Protein AF-A0A975GWV3-F1 (afdb_monomer_lite)

Foldseek 3Di:
DVVVVVVVVVVVPPPPQADFPDWDDDDPLEFKTKTKDAADPVCRVVNQVSLADDPPDPFDKDWDDDPQKIKIHTPPDDVQAKIKIFGDPPDDPFQRMIMIMGGDPVGDDHPVVVNVVVRCCRGPCVNPDPPPDPDDD

Structure (mmCIF, N/CA/C/O backbone):
data_AF-A0A975GWV3-F1
#
_entry.id   AF-A0A975GWV3-F1
#
loop_
_atom_site.group_PDB
_atom_site.id
_atom_site.type_symbol
_atom_site.label_atom_id
_atom_site.label_alt_id
_atom_site.label_comp_id
_atom_site.label_asym_id
_atom_site.label_entity_id
_atom_site.label_seq_id
_atom_site.pdbx_PDB_ins_code
_atom_site.Cartn_x
_atom_site.Cartn_y
_atom_site.Cartn_z
_atom_site.occupancy
_atom_site.B_iso_or_equiv
_atom_site.auth_seq_id
_atom_site.auth_comp_id
_atom_site.auth_asym_id
_atom_site.auth_atom_id
_atom_site.pdbx_PDB_model_num
ATOM 1 N N . MET A 1 1 ? 39.946 5.987 23.280 1.00 47.88 1 MET A N 1
ATOM 2 C CA . MET A 1 1 ? 39.033 6.821 22.460 1.00 47.88 1 MET A CA 1
ATOM 3 C C . MET A 1 1 ? 38.425 6.102 21.242 1.00 47.88 1 MET A C 1
ATOM 5 O O . MET A 1 1 ? 37.763 6.759 20.458 1.00 47.88 1 MET A O 1
ATOM 9 N N . ALA A 1 2 ? 38.559 4.776 21.079 1.00 52.19 2 ALA A N 1
ATOM 10 C CA . ALA A 1 2 ? 37.957 4.058 19.939 1.00 52.19 2 ALA A CA 1
ATOM 11 C C . ALA A 1 2 ? 36.509 3.574 20.186 1.00 52.19 2 ALA A C 1
ATOM 13 O O . ALA A 1 2 ? 35.741 3.410 19.246 1.00 52.19 2 ALA A O 1
ATOM 14 N N . VAL A 1 3 ? 36.108 3.395 21.452 1.00 52.09 3 VAL A N 1
ATOM 15 C CA . VAL A 1 3 ? 34.786 2.841 21.818 1.00 52.09 3 VAL A CA 1
ATOM 16 C C . VAL A 1 3 ? 33.637 3.821 21.537 1.00 52.09 3 VAL A C 1
ATOM 18 O O . VAL A 1 3 ? 32.554 3.408 21.138 1.00 52.09 3 VAL A O 1
ATOM 21 N N . LEU A 1 4 ? 33.883 5.129 21.662 1.00 52.75 4 LEU A N 1
ATOM 22 C CA . LEU A 1 4 ? 32.883 6.167 21.377 1.00 52.75 4 LEU A CA 1
ATOM 23 C C . LEU A 1 4 ? 32.589 6.318 19.874 1.00 52.75 4 LEU A C 1
ATOM 25 O O . LEU A 1 4 ? 31.480 6.697 19.513 1.00 52.75 4 LEU A O 1
ATOM 29 N N . LEU A 1 5 ? 33.543 5.974 18.999 1.00 48.47 5 LEU A N 1
ATOM 30 C CA . LEU A 1 5 ? 33.342 6.038 17.548 1.00 48.47 5 LEU A CA 1
ATOM 31 C C . LEU A 1 5 ? 32.459 4.885 17.041 1.00 48.47 5 LEU A C 1
ATOM 33 O O . LEU A 1 5 ? 31.638 5.087 16.154 1.00 48.47 5 LEU A O 1
ATOM 37 N N . ALA A 1 6 ? 32.577 3.693 17.637 1.00 52.47 6 ALA A N 1
ATOM 38 C CA . ALA A 1 6 ? 31.759 2.536 17.269 1.00 52.47 6 ALA A CA 1
ATOM 39 C C . ALA A 1 6 ? 30.277 2.709 17.660 1.00 52.47 6 ALA A C 1
ATOM 41 O O . ALA A 1 6 ? 29.397 2.320 16.895 1.00 52.47 6 ALA A O 1
ATOM 42 N N . LEU A 1 7 ? 29.987 3.357 18.798 1.00 50.09 7 LEU A N 1
ATOM 43 C CA . LEU A 1 7 ? 28.607 3.694 19.179 1.00 50.09 7 LEU A CA 1
ATOM 44 C C . LEU A 1 7 ? 27.982 4.758 18.261 1.00 50.09 7 LEU A C 1
ATOM 46 O O . LEU A 1 7 ? 26.783 4.709 18.000 1.00 50.09 7 LEU A O 1
ATOM 50 N N . ALA A 1 8 ? 28.781 5.697 17.743 1.00 52.84 8 ALA A N 1
ATOM 51 C CA . ALA A 1 8 ? 28.288 6.728 16.834 1.00 52.84 8 ALA A CA 1
ATOM 52 C C . ALA A 1 8 ? 27.882 6.154 15.464 1.00 52.84 8 ALA A C 1
ATOM 54 O O . ALA A 1 8 ? 26.867 6.574 14.913 1.00 52.84 8 ALA A O 1
ATOM 55 N N . LEU A 1 9 ? 28.608 5.157 14.937 1.00 52.44 9 LEU A N 1
ATOM 56 C CA . LEU A 1 9 ? 28.224 4.490 13.683 1.00 52.44 9 LEU A CA 1
ATOM 57 C C . LEU A 1 9 ? 26.983 3.593 13.831 1.00 52.44 9 LEU A C 1
ATOM 59 O O . LEU A 1 9 ? 26.222 3.468 12.875 1.00 52.44 9 LEU A O 1
ATOM 63 N N . ALA A 1 10 ? 26.738 3.015 15.010 1.00 51.34 10 ALA A N 1
ATOM 64 C CA . ALA A 1 10 ? 25.547 2.197 15.254 1.00 51.34 10 ALA A CA 1
ATOM 65 C C . ALA A 1 10 ? 24.245 3.026 15.294 1.00 51.34 10 ALA A C 1
ATOM 67 O O . ALA A 1 10 ? 23.190 2.531 14.909 1.00 51.34 10 ALA A O 1
ATOM 68 N N . LEU A 1 11 ? 24.312 4.304 15.689 1.00 48.34 11 LEU A N 1
ATOM 69 C CA . LEU A 1 11 ? 23.158 5.220 15.698 1.00 48.34 11 LEU A CA 1
ATOM 70 C C . LEU A 1 11 ? 22.809 5.782 14.304 1.00 48.34 11 LEU A C 1
ATOM 72 O O . LEU A 1 11 ? 21.698 6.266 14.098 1.00 48.34 11 LEU A O 1
ATOM 76 N N . LEU A 1 12 ? 23.727 5.690 13.336 1.00 47.69 12 LEU A N 1
ATOM 77 C CA . LEU A 1 12 ? 23.513 6.087 11.935 1.00 47.69 12 LEU A CA 1
ATOM 78 C C . LEU A 1 12 ? 22.861 4.987 11.082 1.00 47.69 12 LEU A C 1
ATOM 80 O O . LEU A 1 12 ? 22.485 5.249 9.943 1.00 47.69 12 LEU A O 1
ATOM 84 N N . GLN A 1 13 ? 22.691 3.775 11.621 1.00 46.47 13 GLN A N 1
ATOM 85 C CA . GLN A 1 13 ? 21.967 2.684 10.958 1.00 46.47 13 GLN A CA 1
ATOM 86 C C . GLN A 1 13 ? 20.469 2.680 11.270 1.0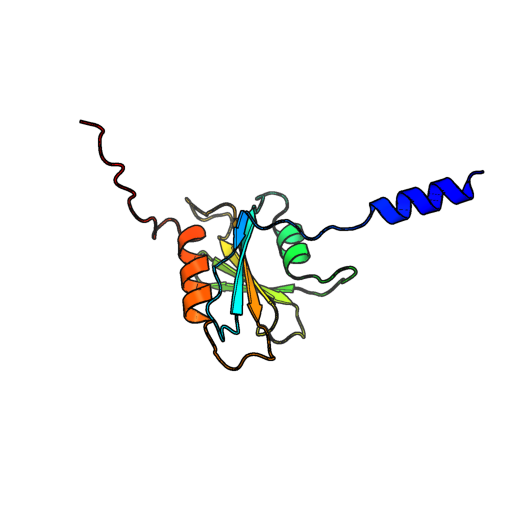0 46.47 13 GLN A C 1
ATOM 88 O O . GLN A 1 13 ? 19.799 1.671 11.052 1.00 46.47 13 GLN A O 1
ATOM 93 N N . SER A 1 14 ? 19.932 3.800 11.765 1.00 44.97 14 SER A N 1
ATOM 94 C CA . SER A 1 14 ? 18.489 3.994 11.828 1.00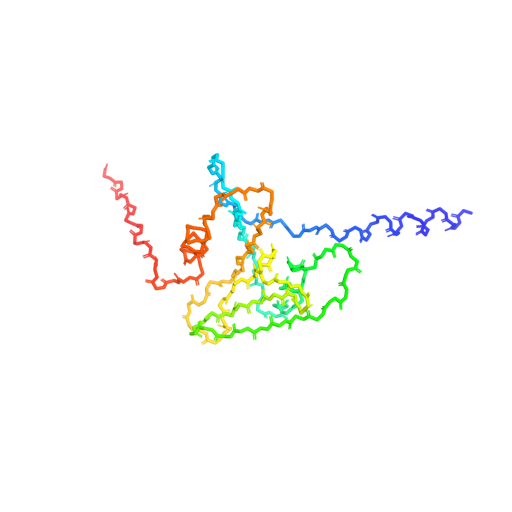 44.97 14 SER A CA 1
ATOM 95 C C . SER A 1 14 ? 17.948 3.833 10.408 1.00 44.97 14 SER A C 1
ATOM 97 O O . SER A 1 14 ? 18.173 4.680 9.540 1.00 44.97 14 SER A O 1
ATOM 99 N N . THR A 1 15 ? 17.326 2.685 10.138 1.00 54.88 15 THR A N 1
ATOM 100 C CA . THR A 1 15 ? 16.677 2.371 8.865 1.00 54.88 15 THR A CA 1
ATOM 101 C C . THR A 1 15 ? 15.393 3.177 8.817 1.00 54.88 15 THR A C 1
ATOM 103 O O . THR A 1 15 ? 14.295 2.642 8.934 1.00 54.88 15 THR A O 1
ATOM 106 N N . ALA A 1 16 ? 15.553 4.499 8.701 1.00 59.97 16 ALA A N 1
ATOM 107 C CA . ALA A 1 16 ? 14.455 5.435 8.626 1.00 59.97 16 ALA A CA 1
ATOM 108 C C . ALA A 1 16 ? 13.474 4.907 7.583 1.00 59.97 16 ALA A C 1
ATOM 110 O O . ALA A 1 16 ? 13.860 4.607 6.444 1.00 59.97 16 ALA A O 1
ATOM 111 N N . ARG A 1 17 ? 12.224 4.709 8.012 1.00 66.31 17 ARG A N 1
ATOM 112 C CA . ARG A 1 17 ? 11.169 4.231 7.124 1.00 66.31 17 ARG A CA 1
ATOM 113 C C . ARG A 1 17 ? 11.160 5.110 5.873 1.00 66.31 17 ARG A C 1
ATOM 115 O O . ARG A 1 17 ? 11.325 6.327 5.999 1.00 66.31 17 ARG A O 1
ATOM 122 N N . PRO A 1 18 ? 11.004 4.515 4.680 1.00 78.94 18 PRO A N 1
ATOM 123 C CA . PRO A 1 18 ? 10.948 5.293 3.455 1.00 78.94 18 PRO A CA 1
ATOM 124 C C . PRO A 1 18 ? 9.851 6.356 3.581 1.00 78.94 18 PRO A C 1
ATOM 126 O O . PRO A 1 18 ? 8.822 6.116 4.208 1.00 78.94 18 PRO A O 1
ATOM 129 N N . THR A 1 19 ? 10.084 7.538 3.013 1.00 86.06 19 THR A N 1
ATOM 130 C CA . THR A 1 19 ? 9.103 8.629 3.025 1.00 86.06 19 THR A CA 1
ATOM 131 C C . THR A 1 19 ? 8.104 8.430 1.885 1.00 86.06 19 THR A C 1
ATOM 133 O O . THR A 1 19 ? 8.537 8.202 0.748 1.00 86.06 19 THR A O 1
ATOM 136 N N . PRO A 1 20 ? 6.787 8.520 2.139 1.00 91.75 20 PRO A N 1
ATOM 137 C CA . PRO A 1 20 ? 5.800 8.453 1.071 1.00 91.75 20 PRO A CA 1
ATOM 138 C C . PRO A 1 20 ? 5.886 9.686 0.161 1.00 91.75 20 PRO A C 1
ATOM 140 O O . PRO A 1 20 ? 6.145 10.798 0.617 1.00 91.75 20 PRO A O 1
ATOM 143 N N . LEU A 1 21 ? 5.642 9.491 -1.137 1.00 89.88 21 LEU A N 1
ATOM 144 C CA . LEU A 1 21 ? 5.438 10.570 -2.111 1.00 89.88 21 LEU A CA 1
ATOM 145 C C . LEU A 1 21 ? 4.118 11.289 -1.848 1.00 89.88 21 LEU A C 1
ATOM 147 O O . LEU A 1 21 ? 4.045 12.513 -1.895 1.00 89.88 21 LEU A O 1
ATOM 151 N N . PHE A 1 22 ? 3.077 10.500 -1.587 1.00 91.94 22 PHE A N 1
ATOM 152 C CA . PHE A 1 22 ? 1.734 10.978 -1.308 1.00 91.94 22 PHE A CA 1
ATOM 153 C C . PHE A 1 22 ? 1.104 10.116 -0.226 1.00 91.94 22 PHE A C 1
ATOM 155 O O . PHE A 1 22 ? 1.337 8.908 -0.160 1.00 91.94 22 PHE A O 1
ATOM 162 N N . THR A 1 23 ? 0.250 10.739 0.571 1.00 94.81 23 THR A N 1
ATOM 163 C CA . THR A 1 23 ? -0.550 10.075 1.595 1.00 94.81 23 THR A CA 1
ATOM 164 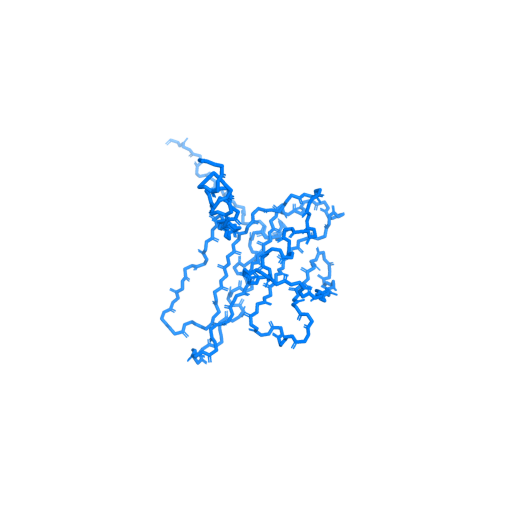C C . THR A 1 23 ? -2.009 10.399 1.328 1.00 94.81 23 THR A C 1
ATOM 166 O O . THR A 1 23 ? -2.351 11.551 1.048 1.00 94.81 23 THR A O 1
ATOM 169 N N . MET A 1 24 ? -2.872 9.388 1.390 1.00 95.00 24 MET A N 1
ATOM 170 C CA . MET A 1 24 ? -4.312 9.588 1.303 1.00 95.00 24 MET A CA 1
ATOM 171 C C . MET A 1 24 ? -4.776 10.453 2.476 1.00 95.00 24 MET A C 1
ATOM 173 O O . MET A 1 24 ? -4.459 10.168 3.631 1.00 95.00 24 MET A O 1
ATOM 177 N N . THR A 1 25 ? -5.546 11.502 2.194 1.00 95.44 25 THR A N 1
ATOM 178 C CA . THR A 1 25 ? -6.208 12.280 3.243 1.00 95.44 25 THR A CA 1
ATOM 179 C C . THR A 1 25 ? -7.220 11.395 3.965 1.00 95.44 25 THR A C 1
ATOM 181 O O . THR A 1 25 ? -8.113 10.838 3.328 1.00 95.44 25 THR A O 1
ATOM 184 N N . LEU A 1 26 ? -7.066 11.261 5.282 1.00 91.69 26 LEU A N 1
ATOM 185 C CA . LEU A 1 26 ? -7.988 10.501 6.122 1.00 91.69 26 LEU A CA 1
ATOM 186 C C . LEU A 1 26 ? -9.217 11.336 6.472 1.00 91.69 26 LEU A C 1
ATOM 188 O O . LEU A 1 26 ? -9.111 12.528 6.770 1.00 91.69 26 LEU A O 1
ATOM 192 N N . GLU A 1 27 ? -10.370 10.681 6.491 1.00 91.56 27 GLU A N 1
ATOM 193 C CA . GLU A 1 27 ? -11.599 11.228 7.054 1.00 91.56 27 GLU A CA 1
ATOM 194 C C . GLU A 1 27 ? -11.810 10.722 8.492 1.00 91.56 27 GLU A C 1
ATOM 196 O O . GLU A 1 27 ? -11.299 9.660 8.866 1.00 91.56 27 GLU A O 1
ATOM 201 N N . PRO A 1 28 ? -12.555 11.464 9.334 1.00 89.50 28 PRO A N 1
ATOM 202 C CA . PRO A 1 28 ? -12.865 11.016 10.684 1.00 89.50 28 PRO A CA 1
ATOM 203 C C . PRO A 1 28 ? -13.521 9.630 10.694 1.00 89.50 28 PRO A C 1
ATOM 205 O O . PRO A 1 28 ? -14.578 9.426 10.103 1.00 89.50 28 PRO A O 1
ATOM 208 N N . GLY A 1 29 ? -12.904 8.698 11.421 1.00 86.44 29 GLY A N 1
ATOM 209 C CA . GLY A 1 29 ? -13.391 7.329 11.579 1.00 86.44 29 GLY A CA 1
ATOM 210 C C . GLY A 1 29 ? -12.805 6.318 10.595 1.00 86.44 29 GLY A C 1
ATOM 211 O O . GLY A 1 29 ? -13.115 5.137 10.743 1.00 86.44 29 GLY A O 1
ATOM 212 N N . ASP A 1 30 ? -11.967 6.741 9.644 1.00 91.81 30 ASP A N 1
ATOM 213 C CA . ASP A 1 30 ? -11.247 5.841 8.739 1.00 91.81 30 ASP A CA 1
ATOM 214 C C . ASP A 1 30 ? -10.369 4.841 9.483 1.00 91.81 30 ASP A C 1
ATOM 216 O O . ASP A 1 30 ? -9.538 5.226 10.304 1.00 91.81 30 ASP A O 1
ATOM 220 N N . GLY A 1 31 ? -10.505 3.561 9.136 1.00 92.19 31 GLY A N 1
ATOM 221 C CA . GLY A 1 31 ? -9.678 2.485 9.674 1.00 92.19 31 GLY A CA 1
ATOM 222 C C . GLY A 1 31 ? -8.534 2.041 8.774 1.00 92.19 31 GLY A C 1
ATOM 223 O O . GLY A 1 31 ? -7.752 1.195 9.186 1.00 92.19 31 GLY A O 1
ATOM 224 N N . VAL A 1 32 ? -8.408 2.571 7.558 1.00 93.38 32 VAL A N 1
ATOM 225 C CA . VAL A 1 32 ? -7.369 2.198 6.592 1.00 93.38 32 VAL A CA 1
ATOM 226 C C . VAL A 1 32 ? -6.707 3.450 6.030 1.00 93.38 32 VAL A C 1
ATOM 228 O O . VAL A 1 32 ? -7.356 4.287 5.402 1.00 93.38 32 VAL A O 1
ATOM 231 N N . ALA A 1 33 ? -5.393 3.545 6.219 1.00 93.94 33 ALA A N 1
ATOM 232 C CA . ALA A 1 33 ? -4.537 4.536 5.582 1.00 93.94 33 ALA A CA 1
ATOM 233 C C . ALA A 1 33 ? -3.903 3.970 4.308 1.00 93.94 33 ALA A C 1
ATOM 235 O O . ALA A 1 33 ? -3.648 2.767 4.217 1.00 93.94 33 ALA A O 1
ATOM 236 N N . ALA A 1 34 ? -3.622 4.850 3.346 1.00 95.50 34 ALA A N 1
ATOM 237 C CA . ALA A 1 34 ? -2.926 4.517 2.109 1.00 95.50 34 ALA A CA 1
ATOM 238 C C . ALA A 1 34 ? -1.793 5.513 1.842 1.00 95.50 34 ALA A C 1
ATOM 240 O O . ALA A 1 34 ? -1.962 6.726 1.987 1.00 95.50 34 ALA A O 1
ATOM 241 N N . GLU A 1 35 ? -0.639 4.993 1.443 1.00 95.31 35 GLU A N 1
ATOM 242 C CA . GLU A 1 35 ? 0.592 5.752 1.235 1.00 95.31 35 GLU A CA 1
ATOM 243 C C . GLU A 1 35 ? 1.281 5.276 -0.049 1.00 95.31 35 GLU A C 1
ATOM 245 O O . GLU A 1 35 ? 1.457 4.075 -0.247 1.00 95.31 35 GLU A O 1
ATOM 250 N N . LEU A 1 36 ? 1.685 6.199 -0.923 1.00 93.31 36 LEU A N 1
ATOM 251 C CA . LEU A 1 36 ? 2.386 5.886 -2.168 1.00 93.31 36 LEU A CA 1
ATOM 252 C C . LEU A 1 36 ? 3.892 6.071 -1.996 1.00 93.31 36 LEU A C 1
ATOM 254 O O . LEU A 1 36 ? 4.342 7.134 -1.583 1.00 93.31 36 LEU A O 1
ATOM 258 N N . PHE A 1 37 ? 4.676 5.085 -2.412 1.00 91.94 37 PHE A N 1
ATOM 259 C CA . PHE A 1 37 ? 6.136 5.091 -2.355 1.00 91.94 37 PHE A CA 1
ATOM 260 C C . PHE A 1 37 ? 6.748 4.923 -3.745 1.00 91.94 37 PHE A C 1
ATOM 262 O O . PHE A 1 37 ? 6.160 4.239 -4.588 1.00 91.94 37 PHE A O 1
ATOM 269 N N . PRO A 1 38 ? 7.942 5.491 -3.997 1.00 87.94 38 PRO A N 1
ATOM 270 C CA . PRO A 1 38 ? 8.672 5.220 -5.224 1.00 87.94 38 PRO A CA 1
ATOM 271 C C . PRO A 1 38 ? 9.229 3.792 -5.193 1.00 87.94 38 PRO A C 1
ATOM 273 O O . PRO A 1 38 ? 9.834 3.366 -4.207 1.00 87.94 38 PRO A O 1
ATOM 276 N N . LEU A 1 39 ? 9.075 3.068 -6.297 1.00 85.12 39 LEU A N 1
ATOM 277 C CA . LEU A 1 39 ? 9.521 1.690 -6.450 1.00 85.12 39 LEU A CA 1
ATOM 278 C C . LEU A 1 39 ? 10.488 1.579 -7.628 1.00 85.12 39 LEU A C 1
ATOM 280 O O . LEU A 1 39 ? 10.114 1.719 -8.794 1.00 85.12 39 LEU A O 1
ATOM 284 N N . LYS A 1 40 ? 11.753 1.319 -7.313 1.00 82.69 40 LYS A N 1
ATOM 285 C CA . LYS A 1 40 ? 12.814 1.106 -8.291 1.00 82.69 40 LYS A CA 1
ATOM 286 C C . LYS A 1 40 ? 12.691 -0.311 -8.859 1.00 82.69 40 LYS A C 1
ATOM 288 O O . LYS A 1 40 ? 12.523 -1.256 -8.086 1.00 82.69 40 LYS A O 1
ATOM 293 N N . PRO A 1 41 ? 12.785 -0.496 -10.187 1.00 76.81 41 PRO A N 1
ATOM 294 C CA . PRO A 1 41 ? 12.730 -1.825 -10.793 1.00 76.81 41 PRO A CA 1
ATOM 295 C C . PRO A 1 41 ? 13.790 -2.783 -10.236 1.00 76.81 41 PRO A C 1
ATOM 297 O O . PRO A 1 41 ? 13.452 -3.910 -9.884 1.00 76.81 41 PRO A O 1
ATOM 300 N N . ASP A 1 42 ? 15.022 -2.297 -10.073 1.00 79.69 42 ASP A N 1
ATOM 301 C CA . ASP A 1 42 ? 16.190 -3.127 -9.742 1.00 79.69 42 ASP A CA 1
ATOM 302 C C . ASP A 1 42 ? 16.239 -3.589 -8.277 1.00 79.69 42 ASP A C 1
ATOM 304 O O . ASP A 1 42 ? 16.974 -4.517 -7.955 1.00 79.69 42 ASP A O 1
ATOM 308 N N . ASP A 1 43 ? 15.454 -2.970 -7.388 1.00 81.69 43 ASP A N 1
ATOM 309 C CA . ASP A 1 43 ? 15.479 -3.245 -5.940 1.00 81.69 43 ASP A CA 1
ATOM 310 C C . ASP A 1 43 ? 14.081 -3.497 -5.354 1.00 81.69 43 ASP A C 1
ATOM 312 O O . ASP A 1 43 ? 13.809 -3.376 -4.157 1.00 81.69 43 ASP A O 1
ATOM 316 N N . ARG A 1 44 ? 13.140 -3.852 -6.228 1.00 82.69 44 ARG A N 1
ATOM 317 C CA . ARG A 1 44 ? 11.720 -3.926 -5.898 1.00 82.69 44 ARG A CA 1
ATOM 318 C C . ARG A 1 44 ? 11.417 -4.833 -4.711 1.00 82.69 44 ARG A C 1
ATOM 320 O O . ARG A 1 44 ? 10.622 -4.473 -3.849 1.00 82.69 44 ARG A O 1
ATOM 327 N N . ALA A 1 45 ? 12.024 -6.017 -4.679 1.00 84.19 45 ALA A N 1
ATOM 328 C CA . ALA A 1 45 ? 11.773 -6.998 -3.630 1.00 84.19 45 ALA A CA 1
ATOM 329 C C . ALA A 1 45 ? 12.229 -6.488 -2.255 1.00 84.19 45 ALA A C 1
ATOM 331 O O . ALA A 1 45 ? 11.490 -6.630 -1.281 1.00 84.19 45 ALA A O 1
ATOM 332 N N . ALA A 1 46 ? 13.401 -5.848 -2.179 1.00 86.25 46 ALA A N 1
ATOM 333 C CA . ALA A 1 46 ? 13.905 -5.290 -0.930 1.00 86.25 46 ALA A CA 1
ATOM 334 C C . ALA A 1 46 ? 13.073 -4.084 -0.481 1.00 86.25 46 ALA A C 1
ATOM 336 O O . ALA A 1 46 ? 12.735 -3.984 0.695 1.00 86.25 46 ALA A O 1
ATOM 337 N N . GLN A 1 47 ? 12.659 -3.218 -1.411 1.00 87.44 47 GLN A N 1
ATOM 338 C CA . GLN A 1 47 ? 11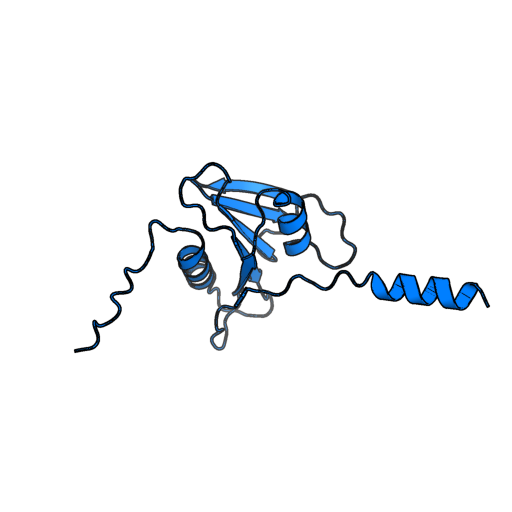.796 -2.080 -1.091 1.00 87.44 47 GLN A CA 1
ATOM 339 C C . GLN A 1 47 ? 10.402 -2.516 -0.619 1.00 87.44 47 GLN A C 1
ATOM 341 O O . GLN A 1 47 ? 9.904 -1.995 0.374 1.00 87.44 47 GLN A O 1
ATOM 346 N N . VAL A 1 48 ? 9.779 -3.506 -1.270 1.00 89.38 48 VAL A N 1
ATOM 347 C CA . VAL A 1 48 ? 8.498 -4.078 -0.810 1.00 89.38 48 VAL A CA 1
ATOM 348 C C . VAL A 1 48 ? 8.658 -4.700 0.575 1.00 89.38 48 VAL A C 1
ATOM 350 O O . VAL A 1 48 ? 7.812 -4.477 1.438 1.00 89.38 48 VAL A O 1
ATOM 353 N N . LYS A 1 49 ? 9.762 -5.418 0.819 1.00 88.06 49 LYS A N 1
ATOM 354 C CA . LYS A 1 49 ? 10.085 -5.935 2.151 1.00 88.06 49 LYS A CA 1
ATOM 355 C C . LYS A 1 49 ? 10.199 -4.815 3.176 1.00 88.06 49 LYS A C 1
ATOM 357 O O . LYS A 1 49 ? 9.555 -4.894 4.209 1.00 88.06 49 LYS A O 1
ATOM 362 N N . GLN A 1 50 ? 10.929 -3.748 2.871 1.00 87.81 50 GLN A N 1
ATOM 363 C CA . GLN A 1 50 ? 11.080 -2.599 3.763 1.00 87.81 50 GLN A CA 1
ATOM 364 C C . GLN A 1 50 ? 9.740 -1.916 4.086 1.00 87.81 50 GLN A C 1
ATOM 366 O O . GLN A 1 50 ? 9.549 -1.457 5.206 1.00 87.81 50 GLN A O 1
ATOM 371 N N . LEU A 1 51 ? 8.806 -1.860 3.130 1.00 89.56 51 LEU A N 1
ATOM 372 C CA . LEU A 1 51 ? 7.468 -1.291 3.337 1.00 89.56 51 LEU A CA 1
ATOM 373 C C . LEU A 1 51 ? 6.558 -2.171 4.207 1.00 89.56 51 LEU A C 1
ATOM 375 O O . LEU A 1 51 ? 5.648 -1.655 4.864 1.00 89.56 51 LEU A O 1
ATOM 379 N N . LEU A 1 52 ? 6.787 -3.485 4.197 1.00 88.12 52 LEU A N 1
ATOM 380 C CA . LEU A 1 52 ? 6.062 -4.457 5.016 1.00 88.12 52 LEU A CA 1
ATOM 381 C C . LEU A 1 52 ? 6.687 -4.638 6.407 1.00 88.12 52 LEU A C 1
ATOM 383 O O . LEU A 1 52 ? 5.960 -4.859 7.372 1.00 88.12 52 LEU A O 1
ATOM 387 N N . SER A 1 53 ? 8.011 -4.537 6.519 1.00 79.50 53 SER A N 1
ATOM 388 C CA . SER A 1 53 ? 8.749 -4.733 7.765 1.00 79.50 53 SER A CA 1
ATOM 389 C C . SER A 1 53 ? 8.522 -3.591 8.757 1.00 79.50 53 SER A C 1
ATOM 391 O O . SER A 1 53 ? 8.526 -2.409 8.412 1.00 79.50 53 SER A O 1
ATOM 393 N N . GLN A 1 54 ? 8.415 -3.947 10.035 1.00 66.31 54 GLN A N 1
ATOM 394 C CA . GLN A 1 54 ? 8.737 -3.027 11.125 1.00 66.31 54 GLN A CA 1
ATOM 395 C C . GLN A 1 54 ? 10.252 -3.080 11.394 1.00 66.31 54 GLN A C 1
ATOM 397 O O . GLN A 1 54 ? 10.929 -4.008 10.945 1.00 66.31 54 GLN A O 1
ATOM 402 N N . GLU A 1 55 ? 10.810 -2.064 12.057 1.00 52.84 55 GLU A N 1
ATOM 403 C CA . GLU A 1 55 ? 12.256 -1.995 12.319 1.00 52.84 55 GLU A CA 1
ATOM 404 C C . GLU A 1 55 ? 12.762 -3.298 12.969 1.00 52.84 55 GLU A C 1
ATOM 406 O O . GLU A 1 55 ? 12.253 -3.717 14.006 1.00 52.84 55 GLU A O 1
ATOM 411 N N . GLY A 1 56 ? 13.756 -3.940 12.339 1.00 50.75 56 GLY A N 1
ATOM 412 C CA . GLY A 1 56 ? 14.408 -5.157 12.845 1.00 50.75 56 GLY A CA 1
ATOM 413 C C . GLY A 1 56 ? 13.818 -6.504 12.396 1.00 50.75 56 GLY A C 1
ATOM 414 O O . GLY A 1 56 ? 14.252 -7.533 12.907 1.00 50.75 56 GLY A O 1
ATOM 415 N N . ASP A 1 57 ? 12.862 -6.535 11.459 1.00 61.44 57 ASP A N 1
ATOM 416 C CA . ASP A 1 57 ? 12.092 -7.751 11.149 1.00 61.44 57 ASP A CA 1
ATOM 417 C C . ASP A 1 57 ? 12.557 -8.533 9.898 1.00 61.44 57 ASP A C 1
ATOM 419 O O . ASP A 1 57 ? 12.692 -7.981 8.801 1.00 61.44 57 ASP A O 1
ATOM 423 N N . ALA A 1 58 ? 12.738 -9.851 10.054 1.00 60.28 58 ALA A N 1
ATOM 424 C CA . ALA A 1 58 ? 13.157 -10.799 9.016 1.00 60.28 58 ALA A CA 1
ATOM 425 C C . ALA A 1 58 ? 12.007 -11.673 8.475 1.00 60.28 58 ALA A C 1
ATOM 427 O O . ALA A 1 58 ? 12.253 -12.772 7.986 1.00 60.28 58 ALA A O 1
ATOM 428 N N . ALA A 1 59 ? 10.765 -11.199 8.552 1.00 68.88 59 ALA A N 1
ATOM 429 C CA . ALA A 1 59 ? 9.595 -11.948 8.110 1.00 68.88 59 ALA A CA 1
ATOM 430 C C . ALA A 1 59 ? 9.621 -12.391 6.634 1.00 68.88 59 ALA A C 1
ATOM 432 O O . ALA A 1 59 ? 10.117 -11.672 5.756 1.00 68.88 59 ALA A O 1
ATOM 433 N N . GLU A 1 60 ? 9.022 -13.555 6.372 1.00 82.12 60 GLU A N 1
ATOM 434 C CA . GLU A 1 60 ? 8.705 -14.028 5.023 1.00 82.12 60 GLU A CA 1
ATOM 435 C C . GLU A 1 60 ? 7.515 -13.248 4.439 1.00 82.12 60 GLU A C 1
ATOM 437 O O . GLU A 1 60 ? 6.644 -12.754 5.162 1.00 82.12 60 GLU A O 1
ATOM 442 N N . ILE A 1 61 ? 7.511 -13.086 3.114 1.00 87.12 61 ILE A N 1
ATOM 443 C CA . ILE A 1 61 ? 6.533 -12.273 2.383 1.00 87.12 61 ILE A CA 1
ATOM 444 C C . ILE A 1 61 ? 5.776 -13.175 1.423 1.00 87.12 61 ILE A C 1
ATOM 446 O O . ILE A 1 61 ? 6.363 -13.698 0.474 1.00 87.12 61 ILE A O 1
ATOM 450 N N . SER A 1 62 ? 4.461 -13.244 1.604 1.00 88.00 62 SER A N 1
ATOM 451 C CA . SER A 1 62 ? 3.564 -13.870 0.645 1.00 88.00 62 SER A CA 1
ATOM 452 C C . SER A 1 62 ? 3.154 -12.862 -0.419 1.00 88.00 62 SER A C 1
ATOM 454 O O . SER A 1 62 ? 2.913 -11.678 -0.149 1.00 88.00 62 SER A O 1
ATOM 456 N N . ARG A 1 63 ? 3.091 -13.337 -1.662 1.00 89.12 63 ARG A N 1
ATOM 457 C CA . ARG A 1 63 ? 2.758 -12.541 -2.843 1.00 89.12 63 ARG 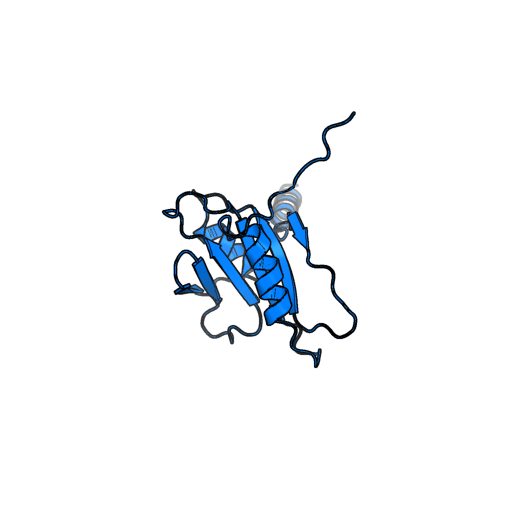A CA 1
ATOM 458 C C . ARG A 1 63 ? 1.622 -13.207 -3.597 1.00 89.12 63 ARG A C 1
ATOM 460 O O . ARG A 1 63 ? 1.685 -14.389 -3.911 1.00 89.12 63 ARG A O 1
ATOM 467 N N . THR A 1 64 ? 0.606 -12.426 -3.930 1.00 88.88 64 THR A N 1
ATOM 468 C CA . THR A 1 64 ? -0.505 -12.826 -4.795 1.00 88.88 64 THR A CA 1
ATOM 469 C C . THR A 1 64 ? -0.517 -11.915 -6.015 1.00 88.88 64 THR A C 1
ATOM 471 O O . THR A 1 64 ? -0.488 -10.695 -5.873 1.00 88.88 64 THR A O 1
ATOM 474 N N . VAL A 1 65 ? -0.532 -12.494 -7.214 1.00 86.69 65 VAL A N 1
ATOM 475 C CA . VAL A 1 65 ? -0.630 -11.737 -8.471 1.00 86.69 65 VAL A CA 1
ATOM 476 C C . VAL A 1 65 ? -2.098 -11.664 -8.885 1.00 86.69 65 VAL A C 1
ATOM 478 O O . VAL A 1 65 ? -2.779 -12.686 -8.942 1.00 86.69 65 VAL A O 1
ATOM 481 N N . VAL A 1 66 ? -2.586 -10.455 -9.161 1.00 82.00 66 VAL A N 1
ATOM 482 C CA . VAL A 1 66 ? -3.959 -10.169 -9.592 1.00 82.00 66 VAL A CA 1
ATOM 483 C C . VAL A 1 66 ? -3.895 -9.272 -10.828 1.00 82.00 66 VAL A C 1
ATOM 485 O O . VAL A 1 66 ? -3.717 -8.058 -10.731 1.00 82.00 66 VAL A O 1
ATOM 488 N N . GLY A 1 67 ? -4.010 -9.877 -12.013 1.00 80.88 67 GLY A N 1
ATOM 489 C CA . GLY A 1 67 ? -3.819 -9.161 -13.278 1.00 80.88 67 GLY A CA 1
ATOM 490 C C . GLY A 1 67 ? -2.405 -8.561 -13.371 1.00 80.88 67 GLY A C 1
ATOM 491 O O . GLY A 1 67 ? -1.445 -9.291 -13.132 1.00 80.88 67 GLY A O 1
ATOM 492 N N . PRO A 1 68 ? -2.245 -7.259 -13.690 1.00 79.50 68 PRO A N 1
ATOM 493 C CA . PRO A 1 68 ? -0.932 -6.609 -13.760 1.00 79.50 68 PRO A CA 1
ATOM 494 C C . PRO A 1 68 ? -0.374 -6.204 -12.385 1.00 79.50 68 PRO A C 1
ATOM 496 O O . PRO A 1 68 ? 0.699 -5.601 -12.309 1.00 79.50 68 PRO A O 1
ATOM 499 N N . LEU A 1 69 ? -1.103 -6.471 -11.297 1.00 85.50 69 LEU A N 1
ATOM 500 C CA . LEU A 1 69 ? -0.747 -6.047 -9.949 1.00 85.50 69 LEU A CA 1
ATOM 501 C C . LEU A 1 69 ? -0.245 -7.219 -9.118 1.00 85.50 69 LEU A C 1
ATOM 503 O O . LEU A 1 69 ? -0.701 -8.354 -9.236 1.00 85.50 69 LEU A O 1
ATOM 507 N N . VAL A 1 70 ? 0.654 -6.906 -8.201 1.00 88.69 70 VAL A N 1
ATOM 508 C CA . VAL A 1 70 ? 1.129 -7.802 -7.162 1.00 88.69 70 VAL A CA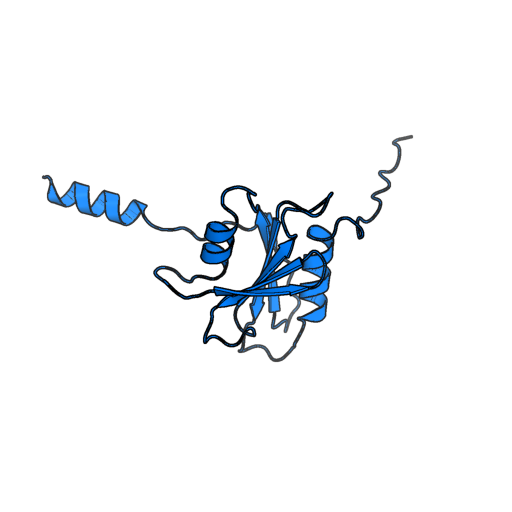 1
ATOM 509 C C . VAL A 1 70 ? 0.710 -7.231 -5.820 1.00 88.69 70 VAL A C 1
ATOM 511 O O . VAL A 1 70 ? 0.998 -6.080 -5.497 1.00 88.69 70 VAL A O 1
ATOM 514 N N . MET A 1 71 ? 0.052 -8.070 -5.036 1.00 91.44 71 MET A N 1
ATOM 515 C CA . MET A 1 71 ? -0.300 -7.840 -3.645 1.00 91.44 71 MET A CA 1
ATOM 516 C C . MET A 1 71 ? 0.693 -8.601 -2.771 1.00 91.44 71 MET A C 1
ATOM 518 O O . MET A 1 71 ? 0.869 -9.806 -2.939 1.00 91.44 71 MET A O 1
ATOM 522 N N . ALA A 1 72 ? 1.353 -7.914 -1.849 1.00 91.56 72 ALA A N 1
ATOM 523 C CA . ALA A 1 72 ? 2.331 -8.488 -0.941 1.00 91.56 72 ALA A CA 1
ATOM 524 C C . ALA A 1 72 ? 1.944 -8.202 0.509 1.00 91.56 72 ALA A C 1
ATOM 526 O O . ALA A 1 72 ? 1.582 -7.077 0.850 1.00 91.56 72 ALA A O 1
ATOM 527 N N . HIS A 1 73 ? 2.041 -9.217 1.356 1.00 89.75 73 HIS A N 1
ATOM 528 C CA . HIS A 1 73 ? 1.811 -9.124 2.794 1.00 89.75 73 HIS A CA 1
ATOM 529 C C . HIS A 1 73 ? 2.781 -10.055 3.522 1.00 89.75 73 HIS A C 1
ATOM 531 O O . HIS A 1 73 ? 3.407 -10.925 2.912 1.00 89.75 73 HIS A O 1
ATOM 537 N N . ARG A 1 74 ? 2.930 -9.863 4.829 1.00 86.31 74 ARG A N 1
ATOM 538 C CA . ARG A 1 74 ? 3.757 -10.737 5.658 1.00 86.31 74 ARG A CA 1
ATOM 539 C C . ARG A 1 74 ? 3.071 -12.086 5.878 1.00 86.31 74 ARG A C 1
ATOM 541 O O . ARG A 1 74 ? 1.887 -12.129 6.199 1.00 86.31 74 ARG A O 1
ATOM 548 N N . GLU A 1 75 ? 3.826 -13.175 5.769 1.00 80.06 75 GLU A N 1
ATOM 549 C CA . GLU A 1 75 ? 3.336 -14.503 6.144 1.00 80.06 75 GLU A CA 1
ATOM 550 C C . GLU A 1 75 ? 3.104 -14.614 7.654 1.00 80.06 75 GLU A C 1
ATOM 552 O O . GLU A 1 75 ? 3.891 -14.123 8.464 1.00 80.06 75 GLU A O 1
ATOM 557 N N . GLY A 1 76 ? 1.999 -15.255 8.041 1.00 70.25 76 GLY A N 1
ATOM 558 C CA . GLY A 1 76 ? 1.612 -15.424 9.445 1.00 70.25 76 GLY A CA 1
ATOM 559 C C . GLY A 1 76 ? 1.002 -14.180 10.101 1.00 70.25 76 GLY A C 1
ATOM 560 O O . GLY A 1 76 ? 0.445 -14.289 11.192 1.00 70.25 76 GLY A O 1
ATOM 561 N N . GLU A 1 77 ? 1.030 -13.021 9.438 1.00 66.69 77 GLU A N 1
ATOM 562 C CA . GLU A 1 77 ? 0.168 -11.894 9.784 1.00 66.69 77 GLU A CA 1
ATOM 563 C C . GLU A 1 77 ? -1.098 -11.945 8.936 1.00 66.69 77 GLU A C 1
ATOM 565 O O . GLU A 1 77 ? -1.055 -12.220 7.736 1.00 66.69 77 GLU A O 1
ATOM 570 N N . ALA A 1 78 ? -2.246 -11.661 9.555 1.00 59.59 78 ALA A N 1
ATOM 571 C CA . ALA A 1 78 ? -3.447 -11.432 8.773 1.00 59.59 78 ALA A CA 1
ATOM 572 C C . ALA A 1 78 ? -3.149 -10.290 7.777 1.00 59.59 78 ALA A C 1
ATOM 574 O O . ALA A 1 78 ? -2.647 -9.242 8.208 1.00 59.59 78 ALA A O 1
ATOM 575 N N . PRO A 1 79 ? -3.494 -10.438 6.481 1.00 56.75 79 PRO A N 1
ATOM 576 C CA . PRO A 1 79 ? -3.302 -9.401 5.453 1.00 56.75 79 PRO A CA 1
ATOM 577 C C . PRO A 1 79 ? -4.023 -8.088 5.795 1.00 56.75 79 PRO A C 1
ATOM 579 O O . PRO A 1 79 ? -3.864 -7.068 5.131 1.00 56.75 79 PRO A O 1
ATOM 582 N N . GLU A 1 80 ? -4.820 -8.121 6.856 1.00 61.16 80 GLU A N 1
ATOM 583 C CA . GLU A 1 80 ? -5.569 -7.024 7.415 1.00 61.16 80 GLU A CA 1
ATOM 584 C C . GLU A 1 80 ? -4.692 -5.939 8.034 1.00 61.16 80 GLU A C 1
ATOM 586 O O . GLU A 1 80 ? -5.170 -4.821 8.092 1.00 61.16 80 GLU A O 1
ATOM 591 N N . ARG A 1 81 ? -3.446 -6.196 8.473 1.00 78.75 81 ARG A N 1
ATOM 592 C CA . ARG A 1 81 ? -2.627 -5.156 9.136 1.00 78.75 81 ARG A CA 1
ATOM 593 C C . ARG A 1 81 ? -1.878 -4.250 8.167 1.00 78.75 81 ARG A C 1
ATOM 595 O O . ARG A 1 81 ? -2.020 -3.030 8.244 1.00 78.75 81 ARG A O 1
ATOM 602 N N . VAL A 1 82 ? -1.068 -4.832 7.285 1.00 88.62 82 VAL A N 1
ATOM 603 C CA . VAL A 1 82 ? -0.300 -4.097 6.274 1.00 88.62 82 VAL A CA 1
ATOM 604 C C . VAL A 1 82 ? -0.303 -4.881 4.970 1.00 88.62 82 VAL A C 1
ATOM 606 O O . VAL A 1 82 ? 0.018 -6.068 4.943 1.00 88.62 82 VAL A O 1
ATOM 609 N N . LEU A 1 83 ? -0.625 -4.191 3.883 1.00 91.25 83 LEU A N 1
ATOM 610 C CA . LEU A 1 83 ? -0.650 -4.734 2.532 1.00 91.25 83 LEU A CA 1
ATOM 611 C C . LEU A 1 83 ? 0.101 -3.780 1.604 1.00 91.25 83 LEU A C 1
ATOM 613 O O . LEU A 1 83 ? -0.091 -2.571 1.674 1.00 91.25 83 LEU A O 1
ATOM 617 N N . VAL A 1 84 ? 0.940 -4.303 0.716 1.00 93.00 84 VAL A N 1
ATOM 618 C CA . VAL A 1 84 ? 1.627 -3.510 -0.310 1.00 93.00 84 VAL A CA 1
ATOM 619 C C . VAL A 1 84 ? 1.168 -3.960 -1.691 1.00 93.00 84 VAL A C 1
ATOM 621 O O . VAL A 1 84 ? 1.233 -5.142 -2.013 1.00 93.00 84 VAL A O 1
ATOM 624 N N . ILE A 1 85 ? 0.715 -3.017 -2.514 1.00 92.31 85 ILE A N 1
ATOM 625 C CA . ILE A 1 85 ? 0.238 -3.247 -3.881 1.00 92.31 85 ILE A CA 1
ATOM 626 C C . ILE A 1 85 ? 1.168 -2.523 -4.853 1.00 92.31 85 ILE A C 1
ATOM 628 O O . ILE A 1 85 ? 1.498 -1.359 -4.643 1.00 92.31 85 ILE A O 1
ATOM 632 N N . TYR A 1 86 ? 1.600 -3.188 -5.920 1.00 89.38 86 TYR A N 1
ATOM 633 C CA . TYR A 1 86 ? 2.456 -2.593 -6.950 1.00 89.38 86 TYR A CA 1
ATOM 634 C C . TYR A 1 86 ? 2.268 -3.285 -8.300 1.00 89.38 86 TYR A C 1
ATOM 636 O O . TYR A 1 86 ? 1.798 -4.414 -8.355 1.00 89.38 86 TYR A O 1
ATOM 644 N N . ALA A 1 87 ? 2.649 -2.633 -9.397 1.00 83.31 87 ALA A N 1
ATOM 645 C CA . ALA A 1 87 ? 2.566 -3.221 -10.734 1.00 83.31 87 ALA A CA 1
ATOM 646 C C . ALA A 1 87 ? 3.727 -4.193 -11.012 1.00 83.31 87 ALA A C 1
ATOM 648 O O . ALA A 1 87 ? 4.872 -3.929 -10.636 1.00 83.31 87 ALA A O 1
ATOM 649 N N . GLU A 1 88 ? 3.474 -5.305 -11.702 1.00 73.62 88 GLU A N 1
ATOM 650 C CA . GLU A 1 88 ? 4.515 -6.246 -12.128 1.00 73.62 88 GLU A CA 1
ATOM 651 C C . GLU A 1 88 ? 5.363 -5.663 -13.276 1.00 73.62 88 GLU A C 1
ATOM 653 O O . GLU A 1 88 ? 4.853 -4.995 -14.173 1.00 73.62 88 GLU A O 1
ATOM 658 N N . ALA A 1 89 ? 6.685 -5.882 -13.235 1.00 61.44 89 ALA A N 1
ATOM 659 C CA . ALA A 1 89 ? 7.695 -5.163 -14.027 1.00 61.44 89 ALA A CA 1
ATOM 660 C C . ALA A 1 89 ? 7.550 -5.293 -15.553 1.00 61.44 89 ALA A C 1
ATOM 662 O O . ALA A 1 89 ? 8.157 -4.513 -16.278 1.00 61.44 89 ALA A O 1
ATOM 663 N N . ALA A 1 90 ? 6.762 -6.259 -16.024 1.00 50.88 90 ALA A N 1
ATOM 664 C CA . ALA A 1 90 ? 6.552 -6.535 -17.440 1.00 50.88 90 ALA A CA 1
ATOM 665 C C . ALA A 1 90 ? 5.330 -5.819 -18.045 1.00 50.88 90 ALA A C 1
ATOM 667 O O . ALA A 1 90 ? 5.070 -5.970 -19.235 1.00 50.88 90 ALA A O 1
ATOM 668 N N . SER A 1 91 ? 4.569 -5.051 -17.260 1.00 52.38 91 SER A N 1
ATOM 669 C CA . SER A 1 91 ? 3.436 -4.295 -17.801 1.00 52.38 91 SER A CA 1
ATOM 670 C C . SER A 1 91 ? 3.921 -2.979 -18.424 1.00 52.38 91 SER A C 1
ATOM 672 O O . SER A 1 91 ? 4.445 -2.103 -17.732 1.00 52.38 91 SER A O 1
ATOM 674 N N . GLU A 1 92 ? 3.776 -2.834 -19.748 1.00 44.00 92 GLU A N 1
ATOM 675 C CA . GLU A 1 92 ? 3.956 -1.538 -20.414 1.00 44.00 92 GLU A CA 1
ATOM 676 C C . GLU A 1 92 ? 3.095 -0.490 -19.694 1.00 44.00 92 GLU A C 1
ATOM 678 O O . GLU A 1 92 ? 1.893 -0.670 -19.511 1.00 44.00 92 GLU A O 1
ATOM 683 N N . GLY A 1 93 ? 3.716 0.598 -19.231 1.00 48.22 93 GLY A N 1
ATOM 684 C CA . GLY A 1 93 ? 3.012 1.652 -18.499 1.00 48.22 93 GLY A CA 1
ATOM 685 C C . GLY A 1 93 ? 2.852 1.433 -16.988 1.00 48.22 93 GLY A C 1
ATOM 686 O O . GLY A 1 93 ? 2.203 2.261 -16.350 1.00 48.22 93 GLY A O 1
ATOM 687 N N . ALA A 1 94 ? 3.468 0.407 -16.388 1.00 52.72 94 ALA A N 1
ATOM 688 C CA . ALA A 1 94 ? 3.541 0.256 -14.932 1.00 52.72 94 ALA A CA 1
ATOM 689 C C . ALA A 1 94 ? 4.018 1.555 -14.253 1.00 52.72 94 ALA A C 1
ATOM 691 O O . ALA A 1 94 ? 5.112 2.062 -14.525 1.00 52.72 94 ALA A O 1
ATOM 692 N N . GLY A 1 95 ? 3.209 2.111 -13.345 1.00 57.47 95 GLY A N 1
ATOM 693 C CA . GLY A 1 95 ? 3.678 3.151 -12.434 1.00 57.47 95 GLY A CA 1
ATOM 694 C C . GLY A 1 95 ? 4.840 2.605 -11.601 1.00 57.47 95 GLY A C 1
ATOM 695 O O . GLY A 1 95 ? 4.724 1.539 -11.004 1.00 57.47 95 GLY A O 1
ATOM 696 N N . GLY A 1 96 ? 5.973 3.313 -11.564 1.00 71.69 96 GLY A N 1
ATOM 697 C CA . GLY A 1 96 ? 7.151 2.935 -10.772 1.00 71.69 96 GLY A CA 1
ATOM 698 C C . GLY A 1 96 ? 6.949 3.167 -9.274 1.00 71.69 96 GLY A C 1
ATOM 699 O O . GLY A 1 96 ? 7.775 3.819 -8.644 1.00 71.69 96 GLY A O 1
ATOM 700 N N . GLY A 1 97 ? 5.823 2.720 -8.717 1.00 86.38 97 GLY A N 1
ATOM 701 C CA . GLY A 1 97 ? 5.426 2.970 -7.339 1.00 86.38 97 GLY A CA 1
ATOM 702 C C . GLY A 1 97 ? 4.808 1.750 -6.665 1.00 86.38 97 GLY A C 1
ATOM 703 O O . GLY A 1 97 ? 4.405 0.787 -7.315 1.00 86.38 97 GLY A O 1
ATOM 704 N N . ALA A 1 98 ? 4.751 1.807 -5.340 1.00 91.88 98 ALA A N 1
ATOM 705 C CA . ALA A 1 98 ? 4.058 0.848 -4.494 1.00 91.88 98 ALA A CA 1
ATOM 706 C C . ALA A 1 98 ? 3.104 1.605 -3.572 1.00 91.88 98 ALA A C 1
ATOM 708 O O . ALA A 1 98 ? 3.486 2.620 -2.993 1.00 91.88 98 ALA A O 1
ATOM 709 N N . CYS A 1 99 ? 1.879 1.117 -3.424 1.00 93.44 99 CYS A N 1
ATOM 710 C CA . CYS A 1 99 ? 0.935 1.638 -2.450 1.00 93.44 99 CYS A CA 1
ATOM 711 C C . CYS A 1 99 ? 0.916 0.736 -1.218 1.00 93.44 99 CYS A C 1
ATOM 713 O O . CYS A 1 99 ? 0.664 -0.463 -1.334 1.00 93.44 99 CYS A O 1
ATOM 715 N N . ARG A 1 100 ? 1.177 1.303 -0.045 1.00 94.06 100 ARG A N 1
ATOM 716 C CA . ARG A 1 100 ? 1.091 0.628 1.248 1.00 94.06 100 ARG A CA 1
ATOM 717 C C . ARG A 1 100 ? -0.241 0.979 1.895 1.00 94.06 100 ARG A C 1
ATOM 719 O O . ARG A 1 100 ? -0.538 2.149 2.114 1.00 94.06 100 ARG A O 1
ATOM 726 N N . LEU A 1 101 ? -1.018 -0.039 2.220 1.00 93.94 101 LEU A N 1
ATOM 727 C CA . LEU A 1 101 ? -2.258 0.041 2.974 1.00 93.94 101 LEU A CA 1
ATOM 728 C C . LEU A 1 101 ? -1.971 -0.401 4.407 1.00 93.94 101 LEU A C 1
ATOM 730 O O . LEU A 1 101 ? -1.358 -1.447 4.612 1.00 93.94 101 LEU A O 1
ATOM 734 N N . THR A 1 102 ? -2.394 0.385 5.393 1.00 91.81 102 THR A N 1
ATOM 735 C CA . THR A 1 102 ? -2.269 0.042 6.819 1.00 91.81 102 THR A CA 1
ATOM 736 C C . THR A 1 102 ? -3.631 0.132 7.473 1.00 91.81 102 THR A C 1
ATOM 738 O O . THR A 1 102 ? -4.270 1.178 7.374 1.00 91.81 102 THR A O 1
ATOM 741 N N . ARG A 1 103 ? -4.063 -0.925 8.160 1.00 89.88 103 ARG A N 1
ATOM 742 C CA . ARG A 1 103 ? -5.294 -0.893 8.951 1.00 89.88 103 ARG A CA 1
ATOM 743 C C . ARG A 1 103 ? -4.994 -0.541 10.398 1.00 89.88 103 ARG A C 1
ATOM 745 O O . ARG A 1 103 ? -4.190 -1.199 11.057 1.00 89.88 103 ARG A O 1
ATOM 752 N N . ASP A 1 104 ? -5.706 0.450 10.903 1.00 87.19 104 ASP A N 1
ATOM 753 C CA . ASP A 1 104 ? -5.874 0.676 12.326 1.00 87.19 104 ASP A CA 1
ATOM 754 C C . ASP A 1 104 ? -7.019 -0.208 12.835 1.00 87.19 104 ASP A C 1
ATOM 756 O O . ASP A 1 104 ? -8.196 0.041 12.580 1.00 87.19 104 ASP A O 1
ATOM 760 N N . THR A 1 105 ? -6.672 -1.260 13.577 1.00 81.19 105 THR A N 1
ATOM 761 C CA . THR A 1 105 ? -7.645 -2.202 14.152 1.00 81.19 105 THR A CA 1
ATOM 762 C C . THR A 1 105 ? -8.481 -1.606 15.288 1.00 81.19 105 THR A C 1
ATOM 764 O O . THR A 1 105 ? -9.382 -2.274 15.789 1.00 81.19 105 THR A O 1
ATOM 767 N N . THR A 1 106 ? -8.172 -0.390 15.750 1.00 83.38 106 THR A N 1
ATOM 768 C CA . THR A 1 106 ? -8.955 0.305 16.785 1.00 83.38 106 THR A CA 1
ATOM 769 C C . THR A 1 106 ? -10.138 1.081 16.206 1.00 83.38 106 THR A C 1
ATOM 771 O O . THR A 1 106 ? -11.092 1.387 16.926 1.00 83.38 106 THR A O 1
ATOM 774 N N . GLN A 1 107 ? -10.109 1.357 14.902 1.00 81.69 107 GLN A N 1
ATOM 775 C CA . GLN A 1 107 ? -11.172 2.054 14.192 1.00 81.69 107 GLN A CA 1
ATOM 776 C C . GLN A 1 107 ? -12.241 1.075 13.716 1.00 81.69 107 GLN A C 1
ATOM 778 O O . GLN A 1 107 ? -11.971 -0.080 13.387 1.00 81.69 107 GLN A O 1
ATOM 783 N N . ARG A 1 108 ? -13.489 1.547 13.685 1.00 75.25 108 ARG A N 1
ATOM 784 C CA . ARG A 1 108 ? -14.651 0.713 13.342 1.00 75.25 108 ARG A CA 1
ATOM 785 C C . ARG A 1 108 ? -15.031 0.762 11.868 1.00 75.25 108 ARG A C 1
ATOM 787 O O . ARG A 1 108 ? -15.737 -0.134 11.413 1.00 75.25 108 ARG A O 1
ATOM 794 N N . THR A 1 109 ? -14.614 1.794 11.139 1.00 86.44 109 THR A N 1
ATOM 795 C CA . THR A 1 109 ? -15.027 1.976 9.745 1.00 86.44 109 THR A CA 1
ATOM 796 C C . THR A 1 109 ? -14.032 1.311 8.817 1.00 86.44 109 THR A C 1
ATOM 798 O O . THR A 1 109 ? -12.853 1.663 8.787 1.00 86.44 109 THR A O 1
ATOM 801 N N . ASP A 1 110 ? -14.523 0.375 8.016 1.00 89.38 110 ASP A N 1
ATOM 802 C CA . ASP A 1 110 ? -13.754 -0.177 6.915 1.00 89.38 110 ASP A CA 1
ATOM 803 C C . ASP A 1 110 ? -13.888 0.722 5.680 1.00 89.38 110 ASP A C 1
ATOM 805 O O . ASP A 1 110 ? -14.913 0.729 5.002 1.00 89.38 110 ASP A O 1
ATOM 809 N N . ASN A 1 111 ? -12.843 1.495 5.395 1.00 93.19 111 ASN A N 1
ATOM 810 C CA . ASN A 1 111 ? -12.713 2.319 4.192 1.00 93.19 111 ASN A CA 1
ATOM 811 C C . ASN A 1 111 ? -11.726 1.706 3.173 1.00 93.19 111 ASN A C 1
ATOM 813 O O . ASN A 1 111 ? -11.197 2.424 2.319 1.00 93.19 111 ASN A O 1
ATOM 817 N N . SER A 1 112 ? -11.472 0.391 3.236 1.00 91.38 112 SER A N 1
ATOM 818 C CA . SER A 1 112 ? -10.517 -0.308 2.359 1.00 91.38 112 SER A CA 1
ATOM 819 C C . SER A 1 112 ? -10.805 -0.121 0.871 1.00 91.38 112 SER A C 1
ATOM 821 O O . SER A 1 112 ? -9.867 0.041 0.095 1.00 91.38 112 SER A O 1
ATOM 823 N N . GLU A 1 113 ? -12.074 -0.058 0.462 1.00 92.38 113 GLU A N 1
ATOM 824 C CA . GLU A 1 113 ? -12.436 0.187 -0.937 1.00 92.38 113 GLU A CA 1
ATOM 825 C C . GLU A 1 113 ? -11.974 1.574 -1.412 1.00 92.38 113 GLU A C 1
ATOM 827 O O . GLU A 1 113 ? -11.411 1.709 -2.501 1.00 92.38 113 GLU A O 1
ATOM 832 N N . ARG A 1 114 ? -12.155 2.618 -0.589 1.00 93.56 114 ARG A N 1
ATOM 833 C CA . ARG A 1 114 ? -11.674 3.968 -0.923 1.00 93.56 114 ARG A CA 1
ATOM 834 C C . ARG A 1 114 ? -10.153 4.005 -0.962 1.00 93.56 114 ARG A C 1
ATOM 836 O O . ARG A 1 114 ? -9.595 4.576 -1.895 1.00 93.56 114 ARG A O 1
ATOM 843 N N . ALA A 1 115 ? -9.504 3.384 0.019 1.00 94.06 115 ALA A N 1
ATOM 844 C CA . ALA A 1 115 ? -8.053 3.301 0.087 1.00 94.06 115 ALA A CA 1
ATOM 845 C C . ALA A 1 115 ? -7.470 2.575 -1.139 1.00 94.06 115 ALA A C 1
ATOM 847 O O . ALA A 1 115 ? -6.524 3.061 -1.759 1.00 94.06 115 ALA A O 1
ATOM 848 N N . LEU A 1 116 ? -8.092 1.471 -1.563 1.00 91.44 116 LEU A N 1
ATOM 849 C CA . LEU A 1 116 ? -7.710 0.739 -2.767 1.00 91.44 116 LEU A CA 1
ATOM 850 C C . LEU A 1 116 ? -7.927 1.576 -4.032 1.00 91.44 116 LEU A C 1
ATOM 852 O O . LEU A 1 116 ? -7.033 1.659 -4.871 1.00 91.44 116 LEU A O 1
ATOM 856 N N . ARG A 1 117 ? -9.077 2.247 -4.161 1.00 91.00 117 ARG A N 1
ATOM 857 C CA . ARG A 1 117 ? -9.362 3.134 -5.300 1.00 91.00 117 ARG A CA 1
ATOM 858 C C . ARG A 1 117 ? -8.360 4.285 -5.386 1.00 91.00 117 ARG A C 1
ATOM 860 O O . ARG A 1 117 ? -7.926 4.635 -6.480 1.00 91.00 117 ARG A O 1
ATOM 867 N N . TRP A 1 118 ? -7.966 4.836 -4.238 1.00 92.50 118 TRP A N 1
ATOM 868 C CA . TRP A 1 118 ? -6.920 5.849 -4.152 1.00 92.50 118 TRP A CA 1
ATOM 869 C C . TRP A 1 118 ? -5.565 5.297 -4.601 1.00 92.50 118 TRP A C 1
ATOM 871 O O . TRP A 1 118 ? -4.923 5.922 -5.431 1.00 92.50 118 TRP A O 1
ATOM 881 N N . CYS A 1 119 ? -5.151 4.108 -4.150 1.00 91.06 119 CYS A N 1
ATOM 882 C CA . CYS A 1 119 ? -3.923 3.473 -4.645 1.00 91.06 119 CYS A CA 1
ATOM 883 C C . CYS A 1 119 ? -3.955 3.275 -6.167 1.00 91.06 119 CYS A C 1
ATOM 885 O O . CYS A 1 119 ? -2.948 3.458 -6.857 1.00 91.06 119 CYS A O 1
ATOM 887 N N . MET A 1 120 ? -5.117 2.889 -6.697 1.00 87.19 120 MET A N 1
ATOM 888 C CA . MET A 1 120 ? -5.247 2.518 -8.098 1.00 87.19 120 MET A CA 1
ATOM 889 C C . MET A 1 120 ? -5.134 3.693 -9.059 1.00 87.19 120 MET A C 1
ATOM 891 O O . MET A 1 120 ? -4.601 3.506 -10.148 1.00 87.19 120 MET A O 1
ATOM 895 N N . SER A 1 121 ? -5.506 4.905 -8.639 1.00 85.38 121 SER A N 1
ATOM 896 C CA . SER A 1 121 ? -5.315 6.108 -9.459 1.00 85.38 121 SER A CA 1
ATOM 897 C C . SER A 1 121 ? -3.840 6.430 -9.748 1.00 85.38 121 SER A C 1
ATOM 899 O O . SER A 1 121 ? -3.555 7.177 -10.684 1.00 85.38 121 SER A O 1
ATOM 901 N N . PHE A 1 122 ? -2.901 5.863 -8.977 1.00 83.44 122 PHE A N 1
ATOM 902 C CA . PHE A 1 122 ? -1.457 6.018 -9.188 1.00 83.44 122 PHE A CA 1
ATOM 903 C C . PHE A 1 122 ? -0.810 4.815 -9.876 1.00 83.44 122 PHE A C 1
ATOM 905 O O . PHE A 1 122 ? 0.115 4.981 -10.674 1.00 83.44 122 PHE A O 1
ATOM 912 N N . LEU A 1 123 ? -1.238 3.603 -9.516 1.00 82.56 123 LEU A N 1
ATOM 913 C CA . LEU A 1 123 ? -0.591 2.369 -9.966 1.00 82.56 123 LEU A CA 1
ATOM 914 C C . LEU A 1 123 ? -1.081 1.909 -11.343 1.00 82.56 123 LEU A C 1
ATOM 916 O O . LEU A 1 123 ? -0.291 1.347 -12.102 1.00 82.56 123 LEU A O 1
ATOM 920 N N . ASP A 1 124 ? -2.349 2.157 -11.670 1.00 71.06 124 ASP A N 1
ATOM 921 C CA . ASP A 1 124 ? -2.936 1.794 -12.955 1.00 71.06 124 ASP A CA 1
ATOM 922 C C . ASP A 1 124 ? -2.979 3.009 -13.889 1.00 71.06 124 ASP A C 1
ATOM 924 O O . ASP A 1 124 ? -3.811 3.906 -13.754 1.00 71.06 124 ASP A O 1
ATOM 928 N N . ARG A 1 125 ? -2.073 3.046 -14.874 1.00 58.31 125 ARG A N 1
ATOM 929 C CA . ARG A 1 125 ? -2.066 4.115 -15.882 1.00 58.31 125 ARG A CA 1
ATOM 930 C C . ARG A 1 125 ? -3.192 3.998 -16.906 1.00 58.31 125 ARG A C 1
ATOM 932 O O . ARG A 1 125 ? -3.448 4.994 -17.576 1.00 58.31 125 ARG A O 1
ATOM 939 N N . SER A 1 126 ? -3.884 2.863 -17.029 1.00 50.53 126 SER A N 1
ATOM 940 C CA . SER A 1 126 ? -5.089 2.786 -17.872 1.00 50.53 126 SER A CA 1
ATOM 941 C C . SER A 1 126 ? -6.249 3.597 -17.279 1.00 50.53 126 SER A C 1
ATOM 943 O O . SER A 1 126 ? -7.124 4.059 -18.008 1.00 50.53 126 SER A O 1
ATOM 945 N N . ALA A 1 127 ? -6.183 3.876 -15.974 1.00 46.06 127 ALA A N 1
ATOM 946 C CA . ALA A 1 127 ? -7.070 4.777 -15.256 1.00 46.06 127 ALA A CA 1
ATOM 947 C C . ALA A 1 127 ? -6.574 6.237 -15.237 1.00 46.06 127 ALA A C 1
ATOM 949 O O . ALA A 1 127 ? -7.030 7.006 -14.391 1.00 46.06 127 ALA A O 1
ATOM 950 N N . THR A 1 128 ? -5.646 6.647 -16.124 1.00 38.59 128 THR A N 1
ATOM 951 C CA . THR A 1 128 ? -5.159 8.038 -16.144 1.00 38.59 128 THR A CA 1
ATOM 952 C C . THR A 1 128 ? -6.333 8.999 -16.351 1.00 38.59 128 THR A C 1
ATOM 954 O O . THR A 1 128 ? -6.930 9.012 -17.433 1.00 38.59 128 THR A O 1
ATOM 957 N N . PRO A 1 129 ? -6.673 9.857 -15.367 1.00 42.28 129 PRO A N 1
ATOM 958 C CA . PRO A 1 129 ? -7.562 10.964 -15.650 1.00 42.28 129 PRO A CA 1
ATOM 959 C C . PRO A 1 129 ? -6.854 11.828 -16.690 1.00 42.28 129 PRO A C 1
ATOM 961 O O . PRO A 1 129 ? -5.725 12.278 -16.487 1.00 42.28 129 PRO A O 1
ATOM 964 N N . THR A 1 130 ? -7.496 12.025 -17.838 1.00 42.38 130 THR A N 1
ATOM 965 C CA . THR A 1 130 ? -7.006 12.970 -18.839 1.00 42.38 130 THR A CA 1
ATOM 966 C C . THR A 1 130 ? -7.069 14.357 -18.206 1.00 42.38 130 THR A C 1
ATOM 968 O O . THR A 1 130 ? -8.137 14.959 -18.124 1.00 42.38 130 THR A O 1
ATOM 971 N N . ILE A 1 131 ? -5.941 14.859 -17.701 1.00 46.38 131 ILE A N 1
ATOM 972 C CA . ILE A 1 131 ? -5.845 16.244 -17.244 1.00 46.38 131 ILE A CA 1
ATOM 973 C C . ILE A 1 131 ? -5.832 17.107 -18.503 1.00 46.38 131 ILE A C 1
ATOM 975 O O . ILE A 1 131 ? -4.800 17.279 -19.151 1.00 46.38 131 ILE A O 1
ATOM 979 N N . THR A 1 132 ? -6.990 17.645 -18.873 1.00 46.69 132 THR A N 1
ATOM 980 C CA . THR A 1 132 ? -7.044 18.751 -19.825 1.00 46.69 132 THR A CA 1
ATOM 981 C C . THR A 1 132 ? -6.576 20.001 -19.092 1.00 46.69 132 THR A C 1
ATOM 983 O O . THR A 1 132 ? -7.337 20.623 -18.354 1.00 46.69 132 THR A O 1
ATOM 986 N N . LEU A 1 133 ? -5.304 20.359 -19.261 1.00 57.03 133 LEU A N 1
ATOM 987 C CA . LEU A 1 133 ? -4.837 21.679 -18.851 1.00 57.03 133 LEU A CA 1
ATOM 988 C C . LEU A 1 133 ? -5.593 22.718 -19.694 1.00 57.03 133 LEU A C 1
ATOM 990 O O . LEU A 1 133 ? -5.606 22.586 -20.923 1.00 57.03 133 LEU A O 1
ATOM 994 N N . PRO A 1 134 ? -6.246 23.725 -19.086 1.00 51.53 134 PRO A N 1
ATOM 995 C CA . PRO A 1 134 ? -6.845 24.796 -19.862 1.00 51.53 134 PRO A CA 1
ATOM 996 C C . PRO A 1 134 ? -5.737 25.471 -20.671 1.00 51.53 134 PRO A C 1
ATOM 998 O O . PRO A 1 134 ? -4.719 25.896 -20.124 1.00 51.53 134 PRO A O 1
ATOM 1001 N N . ALA A 1 135 ? -5.914 25.532 -21.991 1.00 64.19 135 ALA A N 1
ATOM 1002 C CA . ALA A 1 135 ? -5.046 26.336 -22.832 1.00 64.19 135 ALA A CA 1
ATOM 1003 C C . ALA A 1 135 ? -5.215 27.791 -22.386 1.00 64.19 135 ALA A C 1
ATOM 1005 O O . ALA A 1 135 ? -6.319 28.328 -22.488 1.00 64.19 135 ALA A O 1
ATOM 1006 N N . ASN A 1 136 ? -4.148 28.402 -21.867 1.00 59.66 136 ASN A N 1
ATOM 1007 C CA . ASN A 1 136 ? -4.123 29.838 -21.611 1.00 59.66 136 ASN A CA 1
ATOM 1008 C C . ASN A 1 136 ? -4.526 30.550 -22.913 1.00 59.66 136 ASN A C 1
ATOM 1010 O O . ASN A 1 136 ? -3.807 30.458 -23.910 1.00 59.66 136 ASN A O 1
ATOM 1014 N N . ARG A 1 137 ? -5.699 31.188 -22.910 1.00 53.88 137 ARG A N 1
ATOM 1015 C CA . ARG A 1 137 ? -6.110 32.176 -23.909 1.00 53.88 137 ARG A CA 1
ATOM 1016 C C . ARG A 1 137 ? -5.983 33.555 -23.297 1.00 53.88 137 ARG A C 1
ATOM 1018 O O . ARG A 1 137 ? -6.389 33.690 -22.122 1.00 53.88 137 ARG A O 1
#

Secondary structure (DSSP, 8-state):
--HHHHHHHHHTT--PPPPPSEEPPPPTTB-EEEEEEE--GGGHHHHHHHHHPPTT----EEEEEETTEEEEEETTS-TTSEEEEEE-TTSTT--SEEEEEEE-TT--B--HHHHHHHHHHHH-GGG----------

Sequence (137 aa):
MAVLLALALALLQSTARPTPLFTMTLEPGDGVAAELFPLKPDDRAAQVKQLLSQEGDAAEISRTVVGPLVMAHREGEAPERVLVIYAEAASEGAGGGACRLTRDTTQRTDNSERALRWCMSFLDRSATPTITLPANR

pLDDT: mean 75.72, std 17.3, range [38.59, 95.5]

Organism: NCBI:txid2774190

Radius of gyration: 18.11 Å; chains: 1; bounding box: 54×48×46 Å